Protein AF-A0A1F9Y591-F1 (afdb_monomer)

Radius of gyration: 25.82 Å; Cα contacts (8 Å, |Δi|>4): 53; chains: 1; bounding box: 64×24×74 Å

Structure (mmCIF, N/CA/C/O backbone):
data_AF-A0A1F9Y591-F1
#
_entry.id   AF-A0A1F9Y591-F1
#
loop_
_atom_site.group_PDB
_atom_site.id
_atom_site.type_symbol
_atom_site.label_atom_id
_atom_site.label_alt_id
_atom_site.label_comp_id
_atom_site.label_asym_id
_atom_site.label_entity_id
_atom_site.label_seq_id
_atom_site.pdbx_PDB_ins_code
_atom_site.Cartn_x
_atom_site.Cartn_y
_atom_site.Cartn_z
_atom_site.occupancy
_atom_site.B_iso_or_equiv
_atom_site.auth_seq_id
_atom_site.auth_comp_id
_atom_site.auth_asym_id
_atom_site.auth_atom_id
_atom_site.pdbx_PDB_model_num
ATOM 1 N N . MET A 1 1 ? 15.276 -3.750 -25.986 1.00 62.00 1 MET A N 1
ATOM 2 C CA . MET A 1 1 ? 15.742 -3.199 -24.692 1.00 62.00 1 MET A CA 1
ATOM 3 C C . MET A 1 1 ? 15.220 -1.790 -24.426 1.00 62.00 1 MET A C 1
ATOM 5 O O . MET A 1 1 ? 14.489 -1.618 -23.464 1.00 62.00 1 MET A O 1
ATOM 9 N N . GLU A 1 2 ? 15.504 -0.794 -25.270 1.00 61.59 2 GLU A N 1
ATOM 10 C CA . GLU A 1 2 ? 15.002 0.580 -25.074 1.00 61.59 2 GLU A CA 1
ATOM 11 C C . GLU A 1 2 ? 13.464 0.735 -24.932 1.00 61.59 2 GLU A C 1
ATOM 13 O O . GLU A 1 2 ? 13.040 1.452 -24.021 1.00 61.59 2 GLU A O 1
ATOM 18 N N . PRO A 1 3 ? 12.611 0.057 -25.731 1.00 78.62 3 PRO A N 1
ATOM 19 C CA . PRO A 1 3 ? 11.155 0.138 -25.553 1.00 78.62 3 PRO A CA 1
ATOM 20 C C . PRO A 1 3 ? 10.653 -0.532 -24.262 1.00 78.62 3 PRO A C 1
ATOM 22 O O . PRO A 1 3 ? 9.666 -0.081 -23.690 1.00 78.62 3 PRO A O 1
ATOM 25 N N . LEU A 1 4 ? 11.349 -1.562 -23.766 1.00 79.62 4 LEU A N 1
ATOM 26 C CA . LEU A 1 4 ? 10.999 -2.251 -22.515 1.00 79.62 4 LEU A CA 1
ATOM 27 C C . LEU A 1 4 ? 11.311 -1.375 -21.299 1.00 79.62 4 LEU A C 1
ATOM 29 O O . LEU A 1 4 ? 10.475 -1.223 -20.416 1.00 79.62 4 LEU A O 1
ATOM 33 N N . LEU A 1 5 ? 12.467 -0.706 -21.301 1.00 79.44 5 LEU A N 1
ATOM 34 C CA . LEU A 1 5 ? 12.831 0.235 -20.241 1.00 79.44 5 LEU A CA 1
ATOM 35 C C . LEU A 1 5 ? 11.883 1.445 -20.199 1.00 79.44 5 LEU A C 1
ATOM 37 O O . LEU A 1 5 ? 11.527 1.917 -19.124 1.00 79.44 5 LEU A O 1
ATOM 41 N N . GLY A 1 6 ? 11.435 1.928 -21.364 1.00 82.56 6 GLY A N 1
ATOM 42 C CA . GLY A 1 6 ? 10.407 2.969 -21.447 1.00 82.56 6 GLY A CA 1
ATOM 43 C C . GLY A 1 6 ? 9.060 2.528 -20.864 1.00 82.56 6 GLY A C 1
ATOM 44 O O . GLY A 1 6 ? 8.440 3.294 -20.129 1.00 82.56 6 GLY A O 1
ATOM 45 N N . ARG A 1 7 ? 8.637 1.286 -21.136 1.00 83.88 7 ARG A N 1
ATOM 46 C CA . ARG A 1 7 ? 7.422 0.693 -20.554 1.00 83.88 7 ARG A CA 1
ATOM 47 C C . ARG A 1 7 ? 7.521 0.535 -19.040 1.00 83.88 7 ARG A C 1
ATOM 49 O O . ARG A 1 7 ? 6.616 0.974 -18.345 1.00 83.88 7 ARG A O 1
ATOM 56 N N . LEU A 1 8 ? 8.641 0.024 -18.530 1.00 85.25 8 LEU A N 1
ATOM 57 C CA . LEU A 1 8 ? 8.884 -0.071 -17.087 1.00 85.25 8 LEU A CA 1
ATOM 58 C C . LEU A 1 8 ? 8.780 1.297 -16.404 1.00 85.25 8 LEU A C 1
ATOM 60 O O . LEU A 1 8 ? 8.094 1.435 -15.396 1.00 85.25 8 LEU A O 1
ATOM 64 N N . ILE A 1 9 ? 9.397 2.336 -16.975 1.00 86.81 9 ILE A N 1
ATOM 65 C CA . ILE A 1 9 ? 9.289 3.700 -16.435 1.00 86.81 9 ILE A CA 1
ATOM 66 C C . ILE A 1 9 ? 7.833 4.178 -16.420 1.00 86.81 9 ILE A C 1
ATOM 68 O O . ILE A 1 9 ? 7.423 4.816 -15.451 1.00 86.81 9 ILE A O 1
ATOM 72 N N . ALA A 1 10 ? 7.053 3.884 -17.462 1.00 88.69 10 ALA A N 1
ATOM 73 C CA . ALA A 1 10 ? 5.644 4.264 -17.524 1.00 88.69 10 ALA A CA 1
ATOM 74 C C . ALA A 1 10 ? 4.820 3.564 -16.431 1.00 88.69 10 ALA A C 1
ATOM 76 O O . ALA A 1 10 ? 4.125 4.246 -15.677 1.00 88.69 10 ALA A O 1
ATOM 77 N N . VAL A 1 11 ? 4.978 2.246 -16.279 1.00 88.75 11 VAL A N 1
ATOM 78 C CA . VAL A 1 11 ? 4.289 1.450 -15.251 1.00 88.75 11 VAL A CA 1
ATOM 79 C C . VAL A 1 11 ? 4.641 1.954 -13.850 1.00 88.75 11 VAL A C 1
ATOM 81 O O . VAL A 1 11 ? 3.749 2.301 -13.079 1.00 88.75 11 VAL A O 1
ATOM 84 N N . TYR A 1 12 ? 5.927 2.119 -13.525 1.00 88.31 12 TYR A N 1
ATOM 85 C CA . TYR A 1 12 ? 6.331 2.636 -12.211 1.00 88.31 12 TYR A CA 1
ATOM 86 C C . TYR A 1 12 ? 5.924 4.098 -11.988 1.00 88.31 12 TYR A C 1
ATOM 88 O O . TYR A 1 12 ? 5.649 4.498 -10.859 1.00 88.31 12 TYR A O 1
ATOM 96 N N . SER A 1 13 ? 5.823 4.915 -13.037 1.00 87.88 13 SER A N 1
ATOM 97 C CA . SER A 1 13 ? 5.269 6.268 -12.906 1.00 87.88 13 SER A CA 1
ATOM 98 C C . SER A 1 13 ? 3.781 6.230 -12.551 1.00 87.88 13 SER A C 1
ATOM 100 O O . SER A 1 13 ? 3.317 7.041 -11.746 1.00 87.88 13 SER A O 1
ATOM 102 N N . GLU A 1 14 ? 3.033 5.275 -13.106 1.00 87.94 14 GLU A N 1
ATOM 103 C CA . GLU A 1 14 ? 1.630 5.072 -12.764 1.00 87.94 14 GLU A CA 1
ATOM 104 C C . GLU A 1 14 ? 1.463 4.532 -11.340 1.00 87.94 14 GLU A C 1
ATOM 106 O O . GLU A 1 14 ? 0.660 5.088 -10.587 1.00 87.94 14 GLU A O 1
ATOM 111 N N . VAL A 1 15 ? 2.273 3.543 -10.936 1.00 86.25 15 VAL A N 1
ATOM 112 C CA . VAL A 1 15 ? 2.326 3.042 -9.550 1.00 86.25 15 VAL A CA 1
ATOM 113 C C . VAL A 1 15 ? 2.592 4.191 -8.586 1.00 86.25 15 VAL A C 1
ATOM 115 O O . VAL A 1 15 ? 1.864 4.358 -7.611 1.00 86.25 15 VAL A O 1
ATOM 118 N N . ARG A 1 16 ? 3.582 5.042 -8.880 1.00 84.94 16 ARG A N 1
ATOM 119 C CA . ARG A 1 16 ? 3.883 6.215 -8.057 1.00 84.94 16 ARG A CA 1
ATOM 120 C C . ARG A 1 16 ? 2.662 7.119 -7.908 1.00 84.94 16 ARG A C 1
ATOM 122 O O . ARG A 1 16 ? 2.350 7.500 -6.787 1.00 84.94 16 ARG A O 1
ATOM 129 N N . ARG A 1 17 ? 1.972 7.435 -9.008 1.00 84.69 17 ARG A N 1
ATOM 130 C 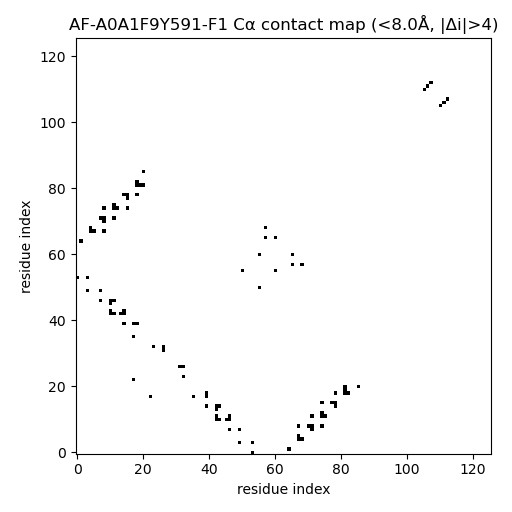CA . ARG A 1 17 ? 0.800 8.325 -9.015 1.00 84.69 17 ARG A CA 1
ATOM 131 C C . ARG A 1 17 ? -0.330 7.808 -8.125 1.00 84.69 17 ARG A C 1
ATOM 133 O O . ARG A 1 17 ? -0.947 8.599 -7.422 1.00 84.69 17 ARG A O 1
ATOM 140 N N . ILE A 1 18 ? -0.607 6.505 -8.153 1.00 81.94 18 ILE A N 1
ATOM 141 C CA . ILE A 1 18 ? -1.672 5.902 -7.332 1.00 81.94 18 ILE A CA 1
ATOM 142 C C . ILE A 1 18 ? -1.228 5.619 -5.889 1.00 81.94 18 ILE A C 1
ATOM 144 O O . ILE A 1 18 ? -2.069 5.547 -5.001 1.00 81.94 18 ILE A O 1
ATOM 148 N N . SER A 1 19 ? 0.081 5.498 -5.646 1.00 74.25 19 SER A N 1
ATOM 149 C CA . SER A 1 19 ? 0.680 5.362 -4.312 1.00 74.25 19 SER A CA 1
ATOM 150 C C . SER A 1 19 ? 0.804 6.694 -3.561 1.00 74.25 19 SER A C 1
ATOM 152 O O . SER A 1 19 ? 1.182 6.699 -2.388 1.00 74.25 19 SER A O 1
ATOM 154 N N . GLU A 1 20 ? 0.521 7.838 -4.192 1.00 74.75 20 GLU A N 1
ATOM 155 C CA . GLU A 1 20 ? 0.594 9.125 -3.506 1.00 74.75 20 GLU A CA 1
ATOM 156 C C . GLU A 1 20 ? -0.423 9.192 -2.364 1.00 74.75 20 GLU A C 1
ATOM 158 O O . GLU A 1 20 ? -1.629 9.067 -2.561 1.00 74.75 20 GLU A O 1
ATOM 163 N N . TRP A 1 21 ? 0.060 9.483 -1.154 1.00 65.12 21 TRP A N 1
ATOM 164 C CA . TRP A 1 21 ? -0.773 9.585 0.049 1.00 65.12 21 TRP A CA 1
ATOM 165 C C . TRP A 1 21 ? -1.995 10.505 -0.112 1.00 65.12 21 TRP A C 1
ATOM 167 O O . TRP A 1 21 ? -3.048 10.246 0.465 1.00 65.12 21 TRP A O 1
ATOM 177 N N . LYS A 1 22 ? -1.881 11.566 -0.919 1.00 65.62 22 LYS A N 1
ATOM 178 C CA . LYS A 1 22 ? -2.996 12.482 -1.209 1.00 65.62 22 LYS A CA 1
ATOM 179 C C . LYS A 1 22 ? -4.193 11.778 -1.853 1.00 65.62 22 LYS A C 1
ATOM 181 O O . LYS A 1 22 ? -5.318 12.220 -1.656 1.00 65.62 22 LYS A O 1
ATOM 186 N N . VAL A 1 23 ? -3.959 10.695 -2.594 1.00 69.31 23 VAL A N 1
ATOM 187 C CA . VAL A 1 23 ? -5.020 9.868 -3.179 1.00 69.31 23 VAL A CA 1
ATOM 188 C C . VAL A 1 23 ? -5.793 9.162 -2.068 1.00 69.31 23 VAL A C 1
ATOM 190 O O . VAL A 1 23 ? -7.016 9.187 -2.080 1.00 69.31 23 VAL A O 1
ATOM 193 N N . PHE A 1 24 ? -5.091 8.630 -1.062 1.00 68.88 24 PHE A N 1
ATOM 194 C CA . PHE A 1 24 ? -5.697 7.921 0.068 1.00 68.88 24 PHE A CA 1
ATOM 195 C C . PHE A 1 24 ? -6.439 8.832 1.053 1.00 68.88 24 PHE A C 1
ATOM 197 O O . PHE A 1 24 ? -7.392 8.386 1.682 1.00 68.88 24 PHE A O 1
ATOM 204 N N . GLN A 1 25 ? -6.049 10.105 1.176 1.00 69.38 25 GLN A N 1
ATOM 205 C CA . GLN A 1 25 ? -6.719 11.054 2.081 1.00 69.38 25 GLN A CA 1
ATOM 206 C C . GLN A 1 25 ? -8.172 11.356 1.707 1.00 69.38 25 GLN A C 1
ATOM 208 O O . GLN A 1 25 ? -8.944 11.736 2.581 1.00 69.38 25 GLN A O 1
ATOM 213 N N . ASN A 1 26 ? -8.528 11.204 0.432 1.00 69.50 26 ASN A N 1
ATOM 214 C CA . ASN A 1 26 ? -9.853 11.545 -0.086 1.00 69.50 26 ASN A CA 1
ATOM 215 C C . ASN A 1 26 ? -10.764 10.316 -0.248 1.00 69.50 26 ASN A C 1
ATOM 217 O O . ASN A 1 26 ? -11.841 10.435 -0.826 1.00 69.50 26 ASN A O 1
ATOM 221 N N . LEU A 1 27 ? -10.329 9.134 0.199 1.00 75.88 27 LEU A N 1
ATOM 222 C CA . LEU A 1 27 ? -11.121 7.909 0.096 1.00 75.88 27 LEU A CA 1
ATOM 223 C C . LEU A 1 27 ? -12.025 7.796 1.320 1.00 75.88 27 LEU A C 1
ATOM 225 O O . LEU A 1 27 ? -11.553 7.759 2.456 1.00 75.88 27 LEU A O 1
ATOM 229 N N . GLU A 1 28 ? -13.327 7.727 1.079 1.00 74.50 28 GLU A N 1
ATOM 230 C CA . GLU A 1 28 ? -14.347 7.702 2.131 1.00 74.50 28 GLU A CA 1
ATOM 231 C C . GLU A 1 28 ? -14.796 6.273 2.461 1.00 74.50 28 GLU A C 1
ATOM 233 O O . GLU A 1 28 ? -15.381 6.021 3.515 1.00 74.50 28 GLU A O 1
ATOM 238 N N . THR A 1 29 ? -14.516 5.320 1.566 1.00 79.31 29 THR A N 1
ATOM 239 C CA . THR A 1 29 ? -15.009 3.941 1.654 1.00 79.31 29 THR A CA 1
ATOM 240 C C . THR A 1 29 ? -13.890 2.911 1.515 1.00 79.31 29 THR A C 1
ATOM 242 O O . THR A 1 29 ? -12.881 3.134 0.843 1.00 79.31 29 THR A O 1
ATOM 245 N N . LEU A 1 30 ? -14.092 1.740 2.130 1.00 76.94 30 LEU A N 1
ATOM 246 C CA . LEU A 1 30 ? -13.183 0.597 1.986 1.00 76.94 30 LEU A CA 1
ATOM 247 C C . LEU A 1 30 ? -13.125 0.085 0.542 1.00 76.94 30 LEU A C 1
ATOM 249 O O . LEU A 1 30 ? -12.071 -0.362 0.103 1.00 76.94 30 LEU A O 1
ATOM 253 N N . ASP A 1 31 ? -14.221 0.190 -0.207 1.00 81.44 31 ASP A N 1
ATOM 254 C CA . ASP A 1 31 ? -14.280 -0.265 -1.598 1.00 81.44 31 ASP A CA 1
ATOM 255 C C . ASP A 1 31 ? -13.355 0.554 -2.503 1.00 81.44 31 ASP A C 1
ATOM 257 O O . ASP A 1 31 ? -12.607 -0.018 -3.292 1.00 81.44 31 ASP A O 1
ATOM 261 N N . GLN A 1 32 ? -13.314 1.877 -2.321 1.00 79.50 32 GLN A N 1
ATOM 262 C CA . GLN A 1 32 ? -12.385 2.755 -3.040 1.00 79.50 32 GLN A CA 1
ATOM 263 C C . GLN A 1 32 ? -10.917 2.440 -2.715 1.00 79.50 32 GLN A C 1
ATOM 265 O O . GLN A 1 32 ? -10.055 2.473 -3.595 1.00 79.50 32 GLN A O 1
ATOM 270 N N . ILE A 1 33 ? -10.623 2.108 -1.454 1.00 80.38 33 ILE A N 1
ATOM 271 C CA . ILE A 1 33 ? -9.283 1.669 -1.039 1.00 80.38 33 ILE A CA 1
ATOM 272 C C . ILE A 1 33 ? -8.928 0.351 -1.737 1.00 80.38 33 ILE A C 1
ATOM 274 O O . ILE A 1 33 ? -7.847 0.234 -2.314 1.00 80.38 33 ILE A O 1
ATOM 278 N N . ASN A 1 34 ? -9.844 -0.619 -1.731 1.00 81.31 34 ASN A N 1
ATOM 279 C CA . ASN A 1 34 ? -9.645 -1.916 -2.375 1.00 81.31 34 ASN A CA 1
ATOM 280 C C . ASN A 1 34 ? -9.456 -1.789 -3.892 1.00 81.31 34 ASN A C 1
ATOM 282 O O . ASN A 1 34 ? -8.611 -2.478 -4.456 1.00 81.31 34 ASN A O 1
ATOM 286 N N . GLU A 1 35 ? -10.185 -0.892 -4.557 1.00 85.56 35 GLU A N 1
ATOM 287 C CA . GLU A 1 35 ? -10.030 -0.628 -5.991 1.00 85.56 35 GLU A CA 1
ATOM 288 C C . GLU A 1 35 ? -8.617 -0.131 -6.326 1.00 85.56 35 GLU A C 1
ATOM 290 O O . GLU A 1 35 ? -7.968 -0.645 -7.242 1.00 85.56 35 GLU A O 1
ATOM 295 N N . ILE A 1 36 ? -8.104 0.825 -5.547 1.00 84.00 36 ILE A N 1
ATOM 29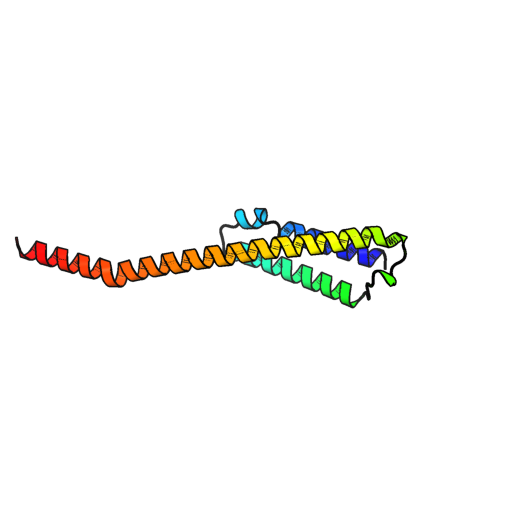6 C CA . ILE A 1 36 ? -6.750 1.362 -5.730 1.00 84.00 36 ILE A CA 1
ATOM 297 C C . ILE A 1 36 ? -5.695 0.288 -5.463 1.00 84.00 36 ILE A C 1
ATOM 299 O O . ILE A 1 36 ? -4.745 0.165 -6.238 1.00 84.00 36 ILE A O 1
ATOM 303 N N . LEU A 1 37 ? -5.863 -0.509 -4.404 1.00 84.00 37 LEU A N 1
ATOM 304 C CA . LEU A 1 37 ? -4.951 -1.609 -4.090 1.00 84.00 37 LEU A CA 1
ATOM 305 C C . LEU A 1 37 ? -4.944 -2.671 -5.194 1.00 84.00 37 LEU A C 1
ATOM 307 O O . LEU A 1 37 ? -3.870 -3.082 -5.622 1.00 84.00 37 LEU A O 1
ATOM 311 N N . ASN A 1 38 ? -6.110 -3.052 -5.717 1.00 87.31 38 ASN A N 1
ATOM 312 C CA . ASN A 1 38 ? -6.215 -4.008 -6.820 1.00 87.31 38 ASN A CA 1
ATOM 313 C C . ASN A 1 38 ? -5.526 -3.485 -8.082 1.00 87.31 38 ASN A C 1
ATOM 315 O O . ASN A 1 38 ? -4.716 -4.191 -8.681 1.00 87.31 38 ASN A O 1
ATOM 319 N N . ARG A 1 39 ? -5.786 -2.227 -8.462 1.00 87.50 39 ARG A N 1
ATOM 320 C CA . ARG A 1 39 ? -5.112 -1.595 -9.605 1.00 87.50 39 ARG A CA 1
ATOM 321 C C . ARG A 1 39 ? -3.597 -1.572 -9.421 1.00 87.50 39 ARG A C 1
ATOM 323 O O . ARG A 1 39 ? -2.855 -1.797 -10.372 1.00 87.50 39 ARG A O 1
ATOM 330 N N . ARG A 1 40 ? -3.134 -1.307 -8.201 1.00 85.19 40 ARG A N 1
ATOM 331 C CA . ARG A 1 40 ? -1.711 -1.305 -7.870 1.00 85.19 40 ARG A CA 1
ATOM 332 C C . ARG A 1 40 ? -1.085 -2.687 -8.011 1.00 85.19 40 ARG A C 1
ATOM 334 O O . ARG A 1 40 ? -0.008 -2.779 -8.588 1.00 85.19 40 ARG A O 1
ATOM 341 N N . THR A 1 41 ? -1.755 -3.732 -7.535 1.00 87.00 41 THR A N 1
ATOM 342 C CA . THR A 1 41 ? -1.297 -5.118 -7.699 1.00 87.00 41 THR A CA 1
ATOM 343 C C . THR A 1 41 ? -1.124 -5.465 -9.173 1.00 87.00 41 THR A C 1
ATOM 345 O O . THR A 1 41 ? -0.052 -5.918 -9.553 1.00 87.00 41 THR A O 1
ATOM 348 N N . VAL A 1 42 ? -2.109 -5.142 -10.018 1.00 89.75 42 VAL A N 1
ATOM 349 C CA . VAL A 1 42 ? -2.034 -5.392 -11.470 1.00 89.75 42 VAL A CA 1
ATOM 350 C C . VAL A 1 42 ? -0.825 -4.700 -12.108 1.00 89.75 42 VAL A C 1
ATOM 352 O O . VAL A 1 42 ? -0.114 -5.307 -12.903 1.00 89.75 42 VAL A O 1
ATOM 355 N N . LEU A 1 43 ? -0.552 -3.443 -11.745 1.00 89.19 43 LEU A N 1
ATOM 356 C CA . LEU A 1 43 ? 0.601 -2.707 -12.279 1.00 89.19 43 LEU A CA 1
ATOM 357 C C . LEU A 1 43 ? 1.944 -3.279 -11.802 1.00 89.19 43 LEU A C 1
ATOM 359 O O . LEU A 1 43 ? 2.922 -3.249 -12.544 1.00 89.19 43 LEU A O 1
ATOM 363 N N . ILE A 1 44 ? 2.012 -3.786 -10.569 1.00 86.19 44 ILE A N 1
ATOM 364 C CA . ILE A 1 44 ? 3.221 -4.441 -10.053 1.00 86.19 44 ILE A CA 1
ATOM 365 C C . ILE A 1 44 ? 3.445 -5.775 -10.768 1.00 86.19 44 ILE A C 1
ATOM 367 O O . ILE A 1 44 ? 4.560 -6.037 -11.202 1.00 86.19 44 ILE A O 1
ATOM 371 N N . GLU A 1 45 ? 2.396 -6.572 -10.967 1.00 88.38 45 GLU A N 1
ATOM 372 C CA . GLU A 1 45 ? 2.473 -7.820 -11.735 1.00 88.38 45 GLU A CA 1
ATOM 373 C C . GLU A 1 45 ? 2.906 -7.569 -13.189 1.00 88.38 45 GLU A C 1
ATOM 375 O O . GLU A 1 45 ? 3.725 -8.312 -13.731 1.00 88.38 45 GLU A O 1
ATOM 380 N N . GLU A 1 46 ? 2.422 -6.489 -13.815 1.00 88.44 46 GLU A N 1
ATOM 381 C CA . GLU A 1 46 ? 2.887 -6.056 -15.137 1.00 88.44 46 GLU A CA 1
ATOM 382 C C . GLU A 1 46 ? 4.380 -5.690 -15.118 1.00 88.44 46 GLU A C 1
ATOM 384 O O . GLU A 1 46 ? 5.134 -6.108 -16.001 1.00 88.44 46 GLU A O 1
ATOM 389 N N . ALA A 1 47 ? 4.831 -4.942 -14.105 1.00 85.88 47 ALA A N 1
ATOM 390 C CA . ALA A 1 47 ? 6.242 -4.601 -13.946 1.00 85.88 47 ALA A CA 1
ATOM 391 C C . ALA A 1 47 ? 7.117 -5.849 -13.746 1.00 85.88 47 ALA A C 1
ATOM 393 O O . ALA A 1 47 ? 8.169 -5.953 -14.377 1.00 85.88 47 ALA A O 1
ATOM 394 N N . ASP A 1 48 ? 6.672 -6.806 -12.931 1.00 84.00 48 ASP A N 1
ATOM 395 C CA . ASP A 1 48 ? 7.371 -8.069 -12.683 1.00 84.00 48 ASP A CA 1
ATOM 396 C C . ASP A 1 48 ? 7.456 -8.924 -13.953 1.00 84.00 48 ASP A C 1
ATOM 398 O O . ASP A 1 48 ? 8.512 -9.490 -14.246 1.00 84.00 48 ASP A O 1
ATOM 402 N N . GLY A 1 49 ? 6.394 -8.958 -14.764 1.00 83.94 49 GLY A N 1
ATOM 403 C CA . GLY A 1 49 ? 6.413 -9.593 -16.083 1.00 83.94 49 GLY A CA 1
ATOM 404 C C . GLY A 1 49 ? 7.454 -8.965 -17.015 1.00 83.94 49 GLY A C 1
ATOM 405 O O . GLY A 1 49 ? 8.282 -9.668 -17.597 1.00 83.94 49 GLY A O 1
ATOM 406 N N . LEU A 1 50 ? 7.487 -7.631 -17.091 1.00 82.38 50 LEU A N 1
ATOM 407 C CA . LEU A 1 50 ? 8.467 -6.890 -17.896 1.00 82.38 50 LEU A CA 1
ATOM 408 C C . LEU A 1 50 ? 9.913 -7.072 -17.392 1.00 82.38 50 LEU A C 1
ATOM 410 O O . LEU A 1 50 ? 10.851 -7.107 -18.196 1.00 82.38 50 LEU A O 1
ATOM 414 N N . LEU A 1 51 ? 10.112 -7.198 -16.077 1.00 78.88 51 LEU A N 1
ATOM 415 C CA . LEU A 1 51 ? 11.409 -7.520 -15.473 1.00 78.88 51 LEU A CA 1
ATOM 416 C C . LEU A 1 51 ? 11.823 -8.969 -15.759 1.00 78.88 51 LEU A C 1
ATOM 418 O O . LEU A 1 51 ? 12.985 -9.215 -16.064 1.00 78.88 51 LEU A O 1
ATOM 422 N N . GLY A 1 52 ? 10.894 -9.927 -15.746 1.00 72.38 52 GLY A N 1
ATOM 423 C CA . GLY A 1 52 ? 11.162 -11.318 -16.126 1.00 72.38 52 GLY A CA 1
ATOM 424 C C . GLY A 1 52 ? 11.626 -11.466 -17.581 1.00 72.38 52 GLY A C 1
ATOM 425 O O . GLY A 1 52 ? 12.482 -12.297 -17.885 1.00 72.38 52 GLY A O 1
ATOM 426 N N . GLU A 1 53 ? 11.128 -10.607 -18.471 1.00 70.94 53 GLU A N 1
ATOM 427 C CA . GLU A 1 53 ? 11.559 -10.515 -19.871 1.00 70.94 53 GLU A CA 1
ATOM 428 C C . GLU A 1 53 ? 12.921 -9.815 -20.054 1.00 70.94 53 GLU A C 1
ATOM 430 O O . GLU A 1 53 ? 13.489 -9.837 -21.151 1.00 70.94 53 GLU A O 1
ATOM 435 N N . THR A 1 54 ? 13.471 -9.180 -19.009 1.00 64.31 54 THR A N 1
ATOM 436 C CA . THR A 1 54 ? 14.701 -8.385 -19.100 1.00 64.31 54 THR A CA 1
ATOM 437 C C . THR A 1 54 ? 15.685 -8.650 -17.956 1.00 64.31 54 THR A C 1
ATOM 439 O O . THR A 1 54 ? 15.506 -8.220 -16.825 1.00 64.31 54 THR A O 1
ATOM 442 N N . GLN A 1 55 ? 16.835 -9.261 -18.261 1.00 64.06 55 GLN A N 1
ATOM 443 C CA . GLN A 1 55 ? 17.980 -9.268 -17.338 1.00 64.06 55 GLN A CA 1
ATOM 444 C C . GLN A 1 55 ? 18.631 -7.875 -17.291 1.00 64.06 55 GLN A C 1
ATOM 446 O O . GLN A 1 55 ? 19.612 -7.598 -17.977 1.00 64.06 55 GLN A O 1
ATOM 451 N N . LEU A 1 56 ? 18.050 -6.964 -16.509 1.00 64.19 56 LEU A N 1
ATOM 452 C CA . LEU A 1 56 ? 18.568 -5.612 -16.314 1.00 64.19 56 LEU A CA 1
ATOM 453 C C . LEU A 1 56 ? 19.665 -5.619 -15.244 1.00 64.19 56 LEU A C 1
ATOM 455 O O . LEU A 1 56 ? 19.389 -5.481 -14.057 1.00 64.19 56 LEU A O 1
ATOM 459 N N . SER A 1 57 ? 20.924 -5.724 -15.669 1.00 63.00 57 SER A N 1
ATOM 460 C CA . SER A 1 57 ? 22.069 -5.301 -14.851 1.00 63.00 57 SER A CA 1
ATOM 461 C C . SER A 1 57 ? 22.615 -3.977 -15.383 1.00 63.00 57 SER A C 1
ATOM 463 O O . SER A 1 57 ? 22.769 -3.815 -16.597 1.00 63.00 57 SER A O 1
ATOM 465 N N . LEU A 1 58 ? 22.949 -3.034 -14.494 1.00 60.91 58 LEU A N 1
ATOM 466 C CA . LEU A 1 58 ? 23.586 -1.758 -14.857 1.00 60.91 58 LEU A CA 1
ATOM 467 C C . LEU A 1 58 ? 24.849 -1.975 -15.713 1.00 60.91 58 LEU A C 1
ATOM 469 O O . LEU A 1 58 ? 25.124 -1.205 -16.630 1.00 60.91 58 LEU A O 1
ATOM 473 N N . GLU A 1 59 ? 25.572 -3.061 -15.439 1.00 63.53 59 GLU A N 1
ATOM 474 C CA . GLU A 1 59 ? 26.805 -3.468 -16.120 1.00 63.53 59 GLU A CA 1
ATOM 475 C C . GLU A 1 59 ? 26.554 -3.980 -17.547 1.00 63.53 59 GLU A C 1
ATOM 477 O O . GLU A 1 59 ? 27.429 -3.896 -18.403 1.00 63.53 59 GLU A O 1
ATOM 482 N N . SER A 1 60 ? 25.340 -4.468 -17.820 1.00 68.62 60 SER A N 1
ATOM 483 C CA . SER A 1 60 ? 24.919 -4.986 -19.131 1.00 68.62 60 SER A CA 1
ATOM 484 C C . SER A 1 60 ? 24.272 -3.927 -20.033 1.00 68.62 60 SER A C 1
ATOM 486 O O . SER A 1 60 ? 24.002 -4.184 -21.208 1.00 68.62 60 SER A O 1
ATOM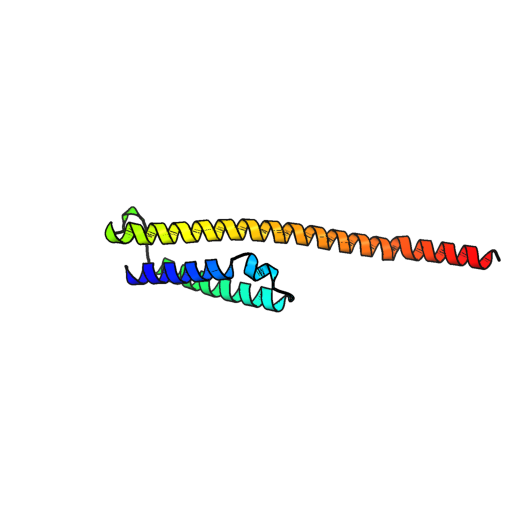 488 N N . LEU A 1 61 ? 24.006 -2.729 -19.498 1.00 74.38 61 LEU A N 1
ATOM 489 C CA . LEU A 1 61 ? 23.275 -1.682 -20.203 1.00 74.38 61 LEU A CA 1
ATOM 490 C C . LEU A 1 61 ? 24.216 -0.753 -20.988 1.00 74.38 61 LEU A C 1
ATOM 492 O O . LEU A 1 61 ? 25.173 -0.219 -20.419 1.00 74.38 61 LEU A O 1
ATOM 496 N N . PRO A 1 62 ? 23.903 -0.460 -22.266 1.00 80.00 62 PRO A N 1
ATOM 497 C CA . PRO A 1 62 ? 24.585 0.580 -23.027 1.00 80.00 62 PRO A CA 1
ATOM 498 C C . PRO A 1 62 ? 24.567 1.933 -22.289 1.00 80.00 62 PRO A C 1
ATOM 500 O O . PRO A 1 62 ? 23.529 2.289 -21.718 1.00 80.00 62 PRO A O 1
ATOM 503 N N . PRO A 1 63 ? 25.644 2.744 -22.363 1.00 80.00 63 PRO A N 1
ATOM 504 C CA . PRO A 1 63 ? 25.708 4.059 -21.714 1.00 80.00 63 PRO A CA 1
ATOM 505 C C . PRO A 1 63 ? 24.547 5.000 -22.069 1.00 80.00 63 PRO A C 1
ATOM 507 O O . PRO A 1 63 ? 24.112 5.798 -21.239 1.00 80.00 63 PRO A O 1
ATOM 510 N N . SER A 1 64 ? 23.985 4.873 -23.277 1.00 80.81 64 SER A N 1
ATOM 511 C CA . SER A 1 64 ? 22.813 5.634 -23.732 1.00 80.81 64 SER A CA 1
ATOM 512 C C . SER A 1 64 ? 21.545 5.376 -22.906 1.00 80.81 64 SER A C 1
ATOM 514 O O . SER A 1 64 ? 20.669 6.236 -22.841 1.00 80.81 64 SER A O 1
ATOM 516 N N . LEU A 1 65 ? 21.442 4.223 -22.238 1.00 80.69 65 LEU A N 1
ATOM 517 C CA . LEU A 1 65 ? 20.284 3.833 -21.428 1.00 80.69 65 LEU A CA 1
ATOM 518 C C . LEU A 1 65 ? 20.484 4.072 -19.925 1.00 80.69 65 LEU A C 1
ATOM 520 O O . LEU A 1 65 ? 19.518 3.986 -19.164 1.00 80.69 65 LEU A O 1
ATOM 524 N N . HIS A 1 66 ? 21.690 4.444 -19.484 1.00 81.75 66 HIS A N 1
ATOM 525 C CA . HIS A 1 66 ? 21.989 4.700 -18.067 1.00 81.75 66 HIS A CA 1
ATOM 526 C C . HIS A 1 66 ? 21.114 5.804 -17.467 1.00 81.75 66 HIS A C 1
ATOM 528 O O . HIS A 1 66 ? 20.722 5.714 -16.305 1.00 81.75 66 HIS A O 1
ATOM 534 N N . GLY A 1 67 ? 20.771 6.832 -18.250 1.00 83.50 67 GLY A N 1
ATOM 535 C CA . GLY A 1 67 ? 19.864 7.896 -17.808 1.00 83.50 67 GLY A CA 1
ATOM 536 C C . GLY A 1 67 ? 18.460 7.372 -17.494 1.00 83.50 67 GLY A C 1
ATOM 537 O O . GLY A 1 67 ? 17.927 7.635 -16.420 1.00 83.50 67 GLY A O 1
ATOM 538 N N . LYS A 1 68 ? 17.893 6.558 -18.393 1.00 82.69 68 LYS A N 1
ATOM 539 C CA . LYS A 1 68 ? 16.578 5.923 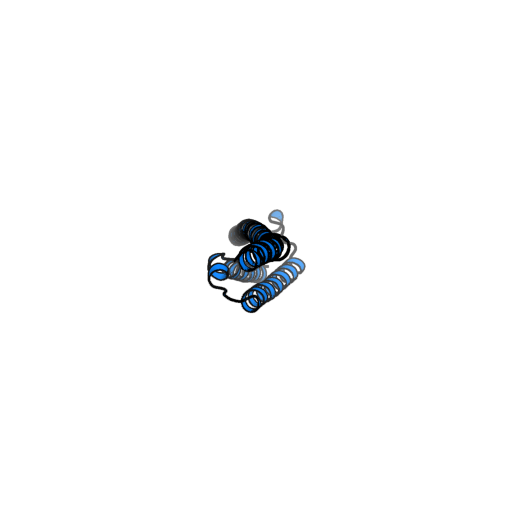-18.209 1.00 82.69 68 LYS A CA 1
ATOM 540 C C . LYS A 1 68 ? 16.583 4.954 -17.023 1.00 82.69 68 LYS A C 1
ATOM 542 O O . LYS A 1 68 ? 15.652 4.962 -16.226 1.00 82.69 68 LYS A O 1
ATOM 547 N N . TYR A 1 69 ? 17.660 4.188 -16.853 1.00 83.94 69 TYR A N 1
ATOM 548 C CA . TYR A 1 69 ? 17.817 3.312 -15.694 1.00 83.94 69 TYR A CA 1
ATOM 549 C C . TYR A 1 69 ? 17.853 4.095 -14.372 1.00 83.94 69 TYR A C 1
ATOM 551 O O . TYR A 1 69 ? 17.177 3.717 -13.421 1.00 83.94 69 TYR A O 1
ATOM 559 N N . ARG A 1 70 ? 18.590 5.215 -14.300 1.00 85.06 70 ARG A N 1
ATOM 560 C CA . ARG A 1 70 ? 18.607 6.067 -13.095 1.00 85.06 70 ARG A CA 1
ATOM 561 C C . ARG A 1 70 ? 17.221 6.608 -12.753 1.00 85.06 70 ARG A C 1
ATOM 563 O O . ARG A 1 70 ? 16.860 6.622 -11.582 1.00 85.06 70 ARG A O 1
ATOM 570 N N . VAL A 1 71 ? 16.443 7.014 -13.759 1.00 87.69 71 VAL A N 1
ATOM 571 C CA . VAL A 1 71 ? 15.049 7.448 -13.565 1.00 87.69 71 VAL A CA 1
ATOM 572 C C . VAL A 1 71 ? 14.202 6.312 -12.995 1.00 87.69 71 VAL A C 1
ATOM 574 O O . VAL A 1 71 ? 13.521 6.514 -11.994 1.00 87.69 71 VAL A O 1
ATOM 577 N N . LEU A 1 72 ? 14.284 5.115 -13.582 1.00 86.19 72 LEU A N 1
ATOM 578 C CA . LEU A 1 72 ? 13.567 3.934 -13.098 1.00 86.19 72 LEU A CA 1
ATOM 579 C C . LEU A 1 72 ? 13.940 3.597 -11.646 1.00 86.19 72 LEU A C 1
ATOM 581 O O . LEU A 1 72 ? 13.065 3.453 -10.798 1.00 86.19 72 LEU A O 1
ATOM 585 N N . SER A 1 73 ? 15.238 3.538 -11.342 1.00 85.12 73 SER A N 1
ATOM 586 C CA . SER A 1 73 ? 15.731 3.270 -9.989 1.00 85.12 73 SER A CA 1
ATOM 587 C C . SER A 1 73 ? 15.263 4.327 -8.986 1.00 85.12 73 SER A C 1
ATOM 589 O O . SER A 1 73 ? 14.927 3.978 -7.856 1.00 85.12 73 SER A O 1
ATOM 591 N N . GLY A 1 74 ? 15.232 5.603 -9.382 1.00 88.12 74 GLY A N 1
ATOM 592 C CA . GLY A 1 74 ? 14.715 6.686 -8.546 1.00 88.12 74 GLY A CA 1
ATOM 593 C C . GLY A 1 74 ? 13.218 6.540 -8.267 1.00 88.12 74 GLY A C 1
ATOM 594 O O . GLY A 1 74 ? 12.800 6.662 -7.119 1.00 88.12 74 GLY A O 1
ATOM 595 N N . LEU A 1 75 ? 12.420 6.198 -9.286 1.00 87.00 75 LEU A N 1
ATOM 596 C CA . LEU A 1 75 ? 10.984 5.940 -9.128 1.00 87.00 75 LEU A CA 1
ATOM 597 C C . LEU A 1 75 ? 10.713 4.793 -8.150 1.00 87.00 75 LEU A C 1
ATOM 599 O O . LEU A 1 75 ? 9.863 4.934 -7.275 1.00 87.00 75 LEU A O 1
ATOM 603 N N . ILE A 1 76 ? 11.456 3.690 -8.266 1.00 86.62 76 ILE A N 1
ATOM 604 C CA . ILE A 1 76 ? 11.324 2.537 -7.366 1.00 86.62 76 ILE A CA 1
ATOM 605 C C . ILE A 1 76 ? 11.648 2.942 -5.924 1.00 86.62 76 ILE A C 1
ATOM 607 O O . ILE A 1 76 ? 10.872 2.654 -5.016 1.00 86.62 76 ILE A O 1
ATOM 611 N N . GLN A 1 77 ? 12.757 3.655 -5.699 1.00 86.81 77 GLN A N 1
ATOM 612 C CA . GLN A 1 77 ? 13.127 4.134 -4.361 1.00 86.81 77 GLN A CA 1
ATOM 613 C C . GLN A 1 77 ? 12.068 5.067 -3.762 1.00 86.81 77 GLN A C 1
ATOM 615 O O . GLN A 1 77 ? 11.734 4.952 -2.579 1.00 86.81 77 GLN A O 1
ATOM 620 N N . ASP A 1 78 ? 11.519 5.972 -4.573 1.00 86.88 78 ASP A N 1
ATOM 621 C CA . ASP A 1 78 ? 10.462 6.879 -4.141 1.00 86.88 78 ASP A CA 1
ATOM 622 C C . ASP A 1 78 ? 9.183 6.132 -3.757 1.00 86.88 78 ASP A C 1
ATOM 624 O O . ASP A 1 78 ? 8.611 6.434 -2.707 1.00 86.88 78 ASP A O 1
ATOM 628 N N . ILE A 1 79 ? 8.763 5.140 -4.549 1.00 86.25 79 ILE A N 1
ATOM 629 C CA . ILE A 1 79 ? 7.604 4.292 -4.236 1.00 86.25 79 ILE A CA 1
ATOM 630 C C . ILE A 1 79 ? 7.822 3.552 -2.917 1.00 86.25 79 ILE A C 1
ATOM 632 O O . ILE A 1 79 ? 6.995 3.673 -2.018 1.00 86.25 79 ILE A O 1
ATOM 636 N N . THR A 1 80 ? 8.959 2.872 -2.751 1.00 86.06 80 THR A N 1
ATOM 637 C CA . THR A 1 80 ? 9.274 2.123 -1.523 1.00 86.06 80 THR A CA 1
ATOM 638 C C . THR A 1 80 ? 9.231 3.017 -0.282 1.00 86.06 80 THR A C 1
ATOM 640 O O . THR A 1 80 ? 8.723 2.630 0.777 1.00 86.06 80 THR A O 1
ATOM 643 N N . ARG A 1 81 ? 9.731 4.252 -0.402 1.00 86.62 81 ARG A N 1
ATOM 644 C CA . ARG A 1 81 ? 9.667 5.237 0.681 1.00 86.62 81 ARG A CA 1
ATOM 645 C C . ARG A 1 81 ? 8.226 5.640 1.001 1.00 86.62 81 ARG A C 1
ATOM 647 O O . ARG A 1 81 ? 7.880 5.718 2.178 1.00 86.62 81 ARG A O 1
ATOM 654 N N . GLN A 1 82 ? 7.396 5.904 -0.009 1.00 83.00 82 GLN A N 1
ATOM 655 C CA . GLN A 1 82 ? 5.985 6.250 0.198 1.00 83.00 82 GLN A CA 1
ATOM 656 C C . GLN A 1 82 ? 5.205 5.091 0.826 1.00 83.00 82 GLN A C 1
ATOM 658 O O . GLN A 1 82 ? 4.450 5.316 1.770 1.00 83.00 82 GLN A O 1
ATOM 663 N N . ASP A 1 83 ? 5.450 3.859 0.385 1.00 83.00 83 ASP A N 1
ATOM 664 C CA . ASP A 1 83 ? 4.807 2.665 0.936 1.00 83.00 83 ASP A CA 1
ATOM 665 C C . ASP A 1 83 ? 5.143 2.469 2.413 1.00 83.00 83 ASP A C 1
ATOM 667 O O . ASP A 1 83 ? 4.263 2.192 3.226 1.00 83.00 83 ASP A O 1
ATOM 671 N N . THR A 1 84 ? 6.407 2.676 2.787 1.00 85.88 84 THR A N 1
ATOM 672 C CA . THR A 1 84 ? 6.833 2.599 4.191 1.00 85.88 84 THR A CA 1
ATOM 673 C C . THR A 1 84 ? 6.070 3.612 5.051 1.00 85.88 84 THR A C 1
ATOM 675 O O . THR A 1 84 ? 5.593 3.284 6.138 1.00 85.88 84 THR A O 1
ATOM 678 N N . LEU A 1 85 ? 5.906 4.847 4.561 1.00 83.44 85 LEU A N 1
ATOM 679 C CA . LEU A 1 85 ? 5.145 5.888 5.262 1.00 83.44 85 LEU A CA 1
ATOM 680 C C . LEU A 1 85 ? 3.651 5.549 5.357 1.00 83.44 85 LEU A C 1
ATOM 682 O O . LEU A 1 85 ? 3.044 5.758 6.409 1.00 83.44 85 LEU A O 1
ATOM 686 N N . LEU A 1 86 ? 3.070 5.020 4.280 1.00 80.31 86 LEU A N 1
ATOM 687 C CA . LEU A 1 86 ? 1.680 4.572 4.231 1.00 80.31 86 LEU A CA 1
ATOM 688 C C . LEU A 1 86 ? 1.427 3.452 5.251 1.00 80.31 86 LEU A C 1
ATOM 690 O O . LEU A 1 86 ? 0.505 3.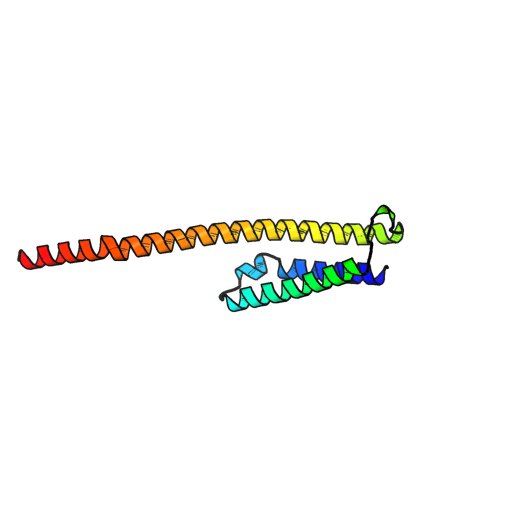561 6.056 1.00 80.31 86 LEU A O 1
ATOM 694 N N . MET A 1 87 ? 2.275 2.423 5.276 1.00 83.69 87 MET A N 1
ATOM 695 C CA . MET A 1 87 ? 2.155 1.298 6.210 1.00 83.69 87 MET A CA 1
ATOM 696 C C . MET A 1 87 ? 2.249 1.743 7.669 1.00 83.69 87 MET A C 1
ATOM 698 O O . MET A 1 87 ? 1.439 1.319 8.494 1.00 83.69 87 MET A O 1
ATOM 702 N N . ASN A 1 88 ? 3.171 2.656 7.984 1.00 84.56 88 ASN A N 1
ATOM 703 C CA . ASN A 1 88 ? 3.289 3.211 9.332 1.00 84.56 88 ASN A CA 1
ATOM 704 C C . ASN A 1 88 ? 2.000 3.918 9.778 1.00 84.56 88 ASN A C 1
ATOM 706 O O . ASN A 1 88 ? 1.562 3.737 10.915 1.00 84.56 88 ASN A O 1
ATOM 710 N N . ARG A 1 89 ? 1.359 4.676 8.880 1.00 80.69 89 ARG A N 1
ATOM 711 C CA . ARG A 1 89 ? 0.077 5.340 9.163 1.00 80.69 89 ARG A CA 1
ATOM 712 C C . ARG A 1 89 ? -1.082 4.365 9.311 1.00 80.69 89 ARG A C 1
ATOM 714 O O . ARG A 1 89 ? -1.937 4.568 10.168 1.00 80.69 89 ARG A O 1
ATOM 721 N N . ILE A 1 90 ? -1.120 3.305 8.505 1.00 82.38 90 ILE A N 1
ATOM 722 C CA . ILE A 1 90 ? -2.135 2.252 8.633 1.00 82.38 9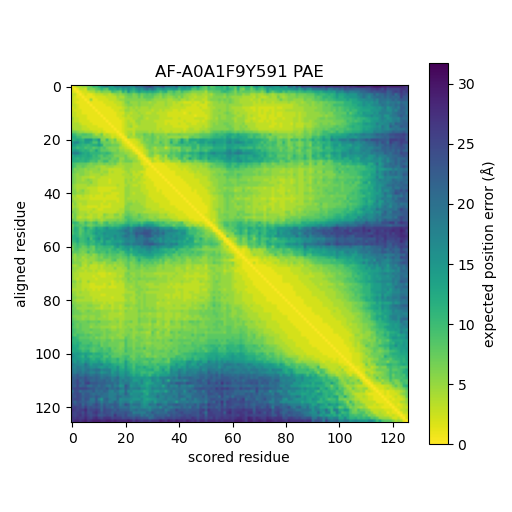0 ILE A CA 1
ATOM 723 C C . ILE A 1 90 ? -2.022 1.578 10.006 1.00 82.38 90 ILE A C 1
ATOM 725 O O . ILE A 1 90 ? -3.030 1.417 10.694 1.00 82.38 90 ILE A O 1
ATOM 729 N N . GLU A 1 91 ? -0.810 1.236 10.444 1.00 82.56 91 GLU A N 1
ATOM 730 C CA . GLU A 1 91 ? -0.584 0.633 11.764 1.00 82.56 91 GLU A CA 1
ATOM 731 C C . GLU A 1 91 ? -0.885 1.601 12.920 1.00 82.56 91 GLU A C 1
ATOM 733 O O . GLU A 1 91 ? -1.397 1.193 13.965 1.00 82.56 91 GLU A O 1
ATOM 738 N N . GLU A 1 92 ? -0.626 2.899 12.754 1.00 82.19 92 GLU A N 1
ATOM 739 C CA . GLU A 1 92 ? -1.074 3.930 13.696 1.00 82.19 92 GLU A CA 1
ATOM 740 C C . GLU A 1 92 ? -2.604 3.969 13.802 1.00 82.19 92 GLU A C 1
ATOM 742 O O . GLU A 1 92 ? -3.145 3.773 14.893 1.00 82.19 92 GLU A O 1
ATOM 747 N N . ARG A 1 93 ? -3.315 4.081 12.675 1.00 81.62 93 ARG A N 1
ATOM 748 C CA . ARG A 1 93 ? -4.782 4.136 12.670 1.00 81.62 93 ARG A CA 1
ATOM 749 C C . ARG A 1 93 ? -5.423 2.857 13.208 1.00 81.62 93 ARG A C 1
ATOM 751 O O . ARG A 1 93 ? -6.429 2.908 13.911 1.00 81.62 93 ARG A O 1
ATOM 758 N N . LYS A 1 94 ? -4.837 1.696 12.919 1.00 84.00 94 LYS A N 1
ATOM 759 C CA . LYS A 1 94 ? -5.272 0.406 13.470 1.00 84.00 94 LYS A CA 1
ATOM 760 C C . LYS A 1 94 ? -5.184 0.388 14.995 1.00 84.00 94 LYS A C 1
ATOM 762 O O . LYS A 1 94 ? -6.113 -0.090 15.643 1.00 84.00 94 LYS A O 1
ATOM 767 N N . ARG A 1 95 ? -4.101 0.919 15.576 1.00 88.06 95 ARG A N 1
ATOM 768 C CA . ARG A 1 95 ? -3.956 1.034 17.037 1.00 88.06 95 ARG A CA 1
ATOM 769 C C . ARG A 1 95 ? -5.021 1.947 17.640 1.00 88.06 95 ARG A C 1
ATOM 771 O O . ARG A 1 95 ? -5.624 1.566 18.639 1.00 88.06 95 ARG A O 1
ATOM 778 N N . GLU A 1 96 ? -5.304 3.085 17.011 1.00 82.94 96 GLU A N 1
ATOM 779 C CA . GLU A 1 96 ? -6.376 3.992 17.448 1.00 82.94 96 GLU A CA 1
ATOM 780 C C . GLU A 1 96 ? -7.747 3.307 17.439 1.00 82.94 96 GLU A C 1
ATOM 782 O O . GLU A 1 96 ? -8.456 3.337 18.441 1.00 82.94 96 GLU A O 1
ATOM 787 N N . ILE A 1 97 ? -8.101 2.622 16.345 1.00 84.38 97 ILE A N 1
ATOM 788 C CA . ILE A 1 97 ? -9.380 1.904 16.226 1.00 84.38 97 ILE A CA 1
ATOM 789 C C . ILE A 1 97 ? -9.503 0.821 17.303 1.00 84.38 97 ILE A C 1
ATOM 791 O O . ILE A 1 97 ? -10.567 0.660 17.903 1.00 84.38 97 ILE A O 1
ATOM 795 N N . LEU A 1 98 ? -8.431 0.069 17.567 1.00 87.69 98 LEU A N 1
ATOM 796 C CA . LEU A 1 98 ? -8.431 -0.952 18.615 1.00 87.69 98 LEU A CA 1
ATOM 797 C C . LEU A 1 98 ? -8.651 -0.344 20.005 1.00 87.69 98 LEU A C 1
ATOM 799 O O . LEU A 1 98 ? -9.402 -0.910 20.802 1.00 87.69 98 LEU A O 1
ATOM 803 N N . GLU A 1 99 ? -8.050 0.810 20.286 1.00 89.75 99 GLU A N 1
ATOM 804 C CA . GLU A 1 99 ? -8.241 1.518 21.551 1.00 89.75 99 GLU A CA 1
ATOM 805 C C . GLU A 1 99 ? -9.663 2.097 21.670 1.00 89.75 99 GLU A C 1
ATOM 807 O O . GLU A 1 99 ? -10.319 1.900 22.693 1.00 89.75 99 GLU A O 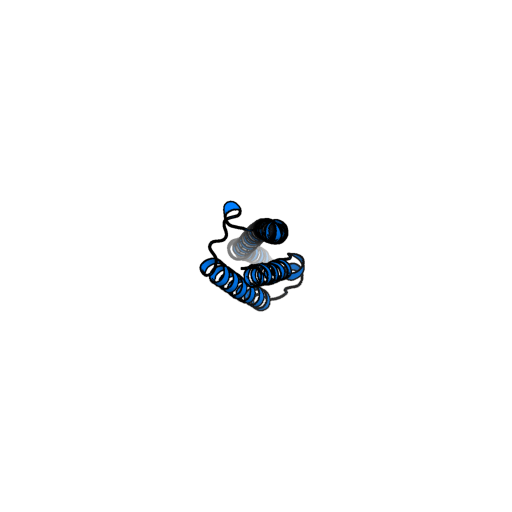1
ATOM 812 N N . GLU A 1 100 ? -10.210 2.697 20.607 1.00 87.94 100 GLU A N 1
ATOM 813 C CA . GLU A 1 100 ? -11.612 3.144 20.557 1.00 87.94 100 GLU A CA 1
ATOM 814 C C . GLU A 1 100 ? -12.586 1.979 20.817 1.00 87.94 100 GLU A C 1
ATOM 816 O O . GLU A 1 100 ? -13.549 2.103 21.584 1.00 87.94 100 GLU A O 1
ATOM 821 N N . LEU A 1 101 ? -12.342 0.817 20.200 1.00 87.44 101 LEU A N 1
ATOM 822 C CA . LEU A 1 101 ? -13.140 -0.389 20.418 1.00 87.44 101 LEU A CA 1
ATOM 823 C C . LEU A 1 101 ? -13.034 -0.875 21.864 1.00 87.44 101 LEU A C 1
ATOM 825 O O . LEU A 1 101 ? -14.057 -1.197 22.475 1.00 87.44 101 LEU A O 1
ATOM 829 N N . ARG A 1 102 ? -11.826 -0.887 22.436 1.00 88.38 102 ARG A N 1
ATOM 830 C CA . ARG A 1 102 ? -11.602 -1.257 23.836 1.00 88.38 102 ARG A CA 1
ATOM 831 C C . ARG A 1 102 ? -12.373 -0.337 24.780 1.00 88.38 102 ARG A C 1
ATOM 833 O O . ARG A 1 102 ? -13.097 -0.834 25.643 1.00 88.38 102 ARG A O 1
ATOM 840 N N . GLN A 1 103 ? -12.299 0.976 24.575 1.00 83.25 103 GLN A N 1
ATOM 841 C CA . GLN A 1 103 ? -13.040 1.965 25.362 1.00 83.25 103 GLN A CA 1
ATOM 842 C C . GLN A 1 103 ? -14.555 1.745 25.273 1.00 83.25 103 GLN A C 1
ATOM 844 O O . GLN A 1 103 ? -15.245 1.743 26.293 1.00 83.25 103 GLN A O 1
ATOM 849 N N . ARG A 1 104 ? -15.087 1.471 24.073 1.00 83.88 104 ARG A N 1
ATOM 850 C CA . ARG A 1 104 ? -16.513 1.149 23.884 1.00 83.88 104 ARG A CA 1
ATOM 851 C C . ARG A 1 104 ? -16.926 -0.133 24.608 1.00 83.88 104 ARG A C 1
ATOM 853 O O . ARG A 1 104 ? -18.030 -0.189 25.154 1.00 83.88 104 ARG A O 1
ATOM 860 N N . VAL A 1 105 ? -16.075 -1.159 24.618 1.00 83.44 105 VAL A N 1
ATOM 861 C CA . VAL A 1 105 ? -16.336 -2.415 25.339 1.00 83.44 105 VAL A CA 1
ATOM 862 C C . VAL A 1 105 ? -16.359 -2.181 26.847 1.00 83.44 105 VAL A C 1
ATOM 864 O O . VAL A 1 105 ? -17.314 -2.615 27.489 1.00 83.44 105 VAL A O 1
ATOM 867 N N . VAL A 1 106 ? -15.376 -1.462 27.400 1.00 78.56 106 VAL A N 1
ATOM 868 C CA . VAL A 1 106 ? -15.327 -1.098 28.829 1.00 78.56 106 VAL A CA 1
ATOM 869 C C . VAL A 1 106 ? -16.572 -0.300 29.218 1.00 78.56 106 VAL A C 1
ATOM 871 O O . VAL A 1 106 ? -17.273 -0.654 30.169 1.00 78.56 106 VAL A O 1
ATOM 874 N N . LEU A 1 107 ? -16.932 0.712 28.422 1.00 78.44 107 LEU A N 1
ATOM 875 C CA . LEU A 1 107 ? -18.137 1.507 28.648 1.00 78.44 107 LEU A CA 1
ATOM 876 C C . LEU A 1 107 ? -19.399 0.627 28.678 1.00 78.44 107 LEU A C 1
ATOM 878 O O . LEU A 1 107 ? -20.231 0.757 29.575 1.00 78.44 107 LEU A O 1
ATOM 882 N N . ARG A 1 108 ? -19.550 -0.288 27.710 1.00 77.62 108 ARG A N 1
ATOM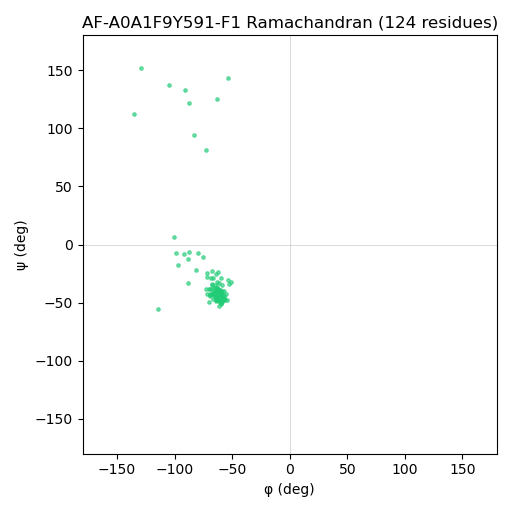 883 C CA . ARG A 1 108 ? -20.738 -1.150 27.604 1.00 77.62 108 ARG A CA 1
ATOM 884 C C . ARG A 1 108 ? -20.808 -2.248 28.658 1.00 77.62 108 ARG A C 1
ATOM 886 O O . ARG A 1 108 ? -21.912 -2.565 29.094 1.00 77.62 108 ARG A O 1
ATOM 893 N N . ARG A 1 109 ? -19.682 -2.859 29.026 1.00 74.75 109 ARG A N 1
ATOM 894 C CA . ARG A 1 109 ? -19.655 -4.015 29.936 1.00 74.75 109 ARG A CA 1
ATOM 895 C C . ARG A 1 109 ? -19.566 -3.627 31.402 1.00 74.75 109 ARG A C 1
ATOM 897 O O . ARG A 1 109 ? -20.134 -4.328 32.231 1.00 74.75 109 ARG A O 1
ATOM 904 N N . GLU A 1 110 ? -18.885 -2.535 31.720 1.00 74.00 110 GLU A N 1
ATOM 905 C CA . GLU A 1 110 ? -18.555 -2.197 33.106 1.00 74.00 110 GLU A CA 1
ATOM 906 C C . GLU A 1 110 ? -19.276 -0.922 33.540 1.00 74.00 110 GLU A C 1
ATOM 908 O O . GLU A 1 110 ? -20.062 -0.943 34.492 1.00 74.00 110 GLU A O 1
ATOM 913 N N . ALA A 1 111 ? -19.087 0.171 32.796 1.00 70.56 111 ALA A N 1
ATOM 914 C CA . ALA A 1 111 ? -19.598 1.478 33.198 1.00 70.56 111 ALA A CA 1
ATOM 915 C C . ALA A 1 111 ? -21.131 1.564 33.112 1.00 70.56 111 ALA A C 1
ATOM 917 O O . ALA A 1 111 ? -21.777 1.950 34.084 1.00 70.56 111 ALA A O 1
ATOM 918 N N . LEU A 1 112 ? -21.741 1.162 31.989 1.00 74.19 112 LEU A N 1
ATOM 919 C CA . LEU A 1 112 ? -23.193 1.260 31.793 1.00 74.19 112 LEU A CA 1
ATOM 920 C C . LEU A 1 112 ? -24.005 0.384 32.767 1.00 74.19 112 LEU A C 1
ATOM 922 O O . LEU A 1 112 ? -24.989 0.885 33.316 1.00 74.19 112 LEU A O 1
ATOM 926 N N . PRO A 1 113 ? -23.647 -0.888 33.033 1.00 75.12 113 PRO A N 1
ATOM 927 C CA . PRO A 1 113 ? -24.358 -1.692 34.025 1.00 75.12 113 PRO A CA 1
ATOM 928 C C . PRO A 1 113 ? -24.186 -1.164 35.451 1.00 75.12 113 PRO A C 1
ATOM 930 O O . PRO A 1 113 ? -25.159 -1.153 36.205 1.00 75.12 113 PRO A O 1
ATOM 933 N N . SER A 1 114 ? -22.985 -0.700 35.817 1.00 76.38 114 SER A N 1
ATOM 934 C CA . SER A 1 114 ? -22.731 -0.092 37.130 1.00 76.38 114 SER A CA 1
ATOM 935 C C . SER A 1 114 ? -23.552 1.188 37.316 1.00 76.38 114 SER A C 1
ATOM 937 O O . SER A 1 114 ? -24.268 1.331 38.306 1.00 76.38 114 SER A O 1
ATOM 939 N N . TYR A 1 115 ? -23.563 2.058 36.304 1.00 73.56 115 TYR A N 1
ATOM 940 C CA . TYR A 1 115 ? -24.359 3.282 36.293 1.00 73.56 115 TYR A CA 1
ATOM 941 C C . TYR A 1 115 ? -25.866 2.996 36.380 1.00 73.56 115 TYR A C 1
ATOM 943 O O . TYR A 1 115 ? -26.573 3.611 37.174 1.00 73.56 115 TYR A O 1
ATOM 951 N N . ARG A 1 116 ? -26.371 1.996 35.641 1.00 71.75 116 ARG A N 1
ATOM 952 C CA . ARG A 1 116 ? -27.770 1.550 35.762 1.00 71.75 116 ARG A CA 1
ATOM 953 C C . ARG A 1 116 ? -28.096 1.067 37.175 1.00 71.75 116 ARG A C 1
ATOM 955 O O . ARG A 1 116 ? -29.136 1.447 37.699 1.00 71.75 116 ARG A O 1
ATOM 962 N N . LYS A 1 117 ? -27.227 0.265 37.803 1.00 77.31 117 LYS A N 1
ATOM 963 C CA . LYS A 1 117 ? -27.424 -0.193 39.192 1.00 77.31 117 LYS A CA 1
ATOM 964 C C . LYS A 1 117 ? -27.490 0.978 40.174 1.00 77.31 117 LYS A C 1
ATOM 966 O O . LYS A 1 117 ? -28.369 0.986 41.027 1.00 77.31 117 LYS A O 1
ATOM 971 N N . GLN A 1 118 ? -26.608 1.966 40.030 1.00 74.69 118 GLN A N 1
ATOM 972 C CA . GLN A 1 118 ? -26.606 3.169 40.869 1.00 74.69 118 GLN A CA 1
ATOM 973 C C . GLN A 1 118 ? -27.896 3.986 40.700 1.00 74.69 118 GLN A C 1
ATOM 975 O O . GLN A 1 118 ? -28.501 4.380 41.692 1.00 74.69 118 GLN A O 1
ATOM 980 N N . MET A 1 119 ? -28.367 4.166 39.462 1.00 76.19 119 MET A N 1
ATOM 981 C CA . MET A 1 119 ? -29.639 4.842 39.178 1.00 76.19 119 MET A CA 1
ATOM 982 C C . MET A 1 119 ? -30.845 4.109 39.780 1.00 76.19 119 MET A C 1
ATOM 984 O O . MET A 1 119 ? -31.704 4.749 40.378 1.00 76.19 119 MET A O 1
ATOM 988 N N . TYR A 1 120 ? -30.906 2.777 39.666 1.00 75.94 120 TYR A N 1
ATOM 989 C CA . TYR A 1 120 ? -31.970 1.983 40.294 1.00 75.94 120 TYR A CA 1
ATOM 990 C C . TYR A 1 120 ? -31.943 2.076 41.823 1.00 75.94 120 TY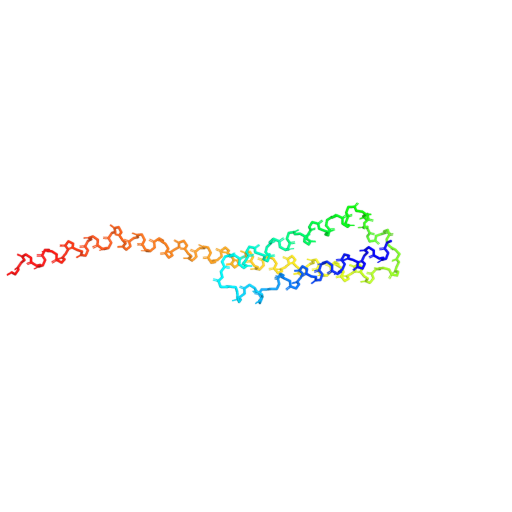R A C 1
ATOM 992 O O . TYR A 1 120 ? -32.995 2.222 42.435 1.00 75.94 120 TYR A O 1
ATOM 1000 N N . ALA A 1 121 ? -30.757 2.018 42.435 1.00 72.88 121 ALA A N 1
ATOM 1001 C CA . ALA A 1 121 ? -30.611 2.150 43.883 1.00 72.88 121 ALA A CA 1
ATOM 1002 C C . ALA A 1 121 ? -31.086 3.525 44.381 1.00 72.88 121 ALA A C 1
ATOM 1004 O O . ALA A 1 121 ? -31.782 3.605 45.387 1.00 72.88 121 ALA A O 1
ATOM 1005 N N . LEU A 1 122 ? -30.764 4.595 43.648 1.00 70.25 122 LEU A N 1
ATOM 1006 C CA . LEU A 1 122 ? -31.252 5.941 43.952 1.00 70.25 122 LEU A CA 1
ATOM 1007 C C . LEU A 1 122 ? -32.771 6.052 43.774 1.00 70.25 122 LEU A C 1
ATOM 1009 O O . LEU A 1 122 ? -33.430 6.636 44.621 1.00 70.25 122 LEU A O 1
ATOM 1013 N N . ALA A 1 123 ? -33.340 5.461 42.722 1.00 68.25 123 ALA A N 1
ATOM 1014 C CA . ALA A 1 123 ? -34.782 5.499 42.468 1.00 68.25 123 ALA A CA 1
ATOM 1015 C C . ALA A 1 123 ? -35.624 4.715 43.493 1.00 68.25 123 ALA A C 1
ATOM 1017 O O . ALA A 1 123 ? -36.807 4.992 43.621 1.00 68.25 123 ALA A O 1
ATOM 1018 N N . GLN A 1 124 ? -35.041 3.740 44.198 1.00 62.53 124 GLN A N 1
ATOM 1019 C CA . GLN A 1 124 ? -35.705 2.992 45.279 1.00 62.53 124 GLN A CA 1
ATOM 1020 C C . GLN A 1 124 ? -35.557 3.651 46.659 1.00 62.53 124 GLN A C 1
ATOM 1022 O O . GLN A 1 124 ? -36.203 3.218 47.611 1.00 62.53 124 GLN A O 1
ATOM 1027 N N . ALA A 1 125 ? -34.675 4.644 46.789 1.00 59.09 125 ALA A N 1
ATOM 1028 C CA . ALA A 1 125 ? -34.424 5.358 48.040 1.00 59.09 125 ALA A CA 1
ATOM 1029 C C . ALA A 1 125 ? -35.368 6.558 48.260 1.00 59.09 125 ALA A C 1
ATOM 1031 O O . ALA A 1 125 ? -35.339 7.158 49.335 1.00 59.09 125 ALA A O 1
ATOM 1032 N N . TYR A 1 126 ? -36.184 6.890 47.257 1.00 50.44 126 TYR A N 1
ATOM 1033 C CA . TYR A 1 126 ? -37.226 7.919 47.272 1.00 50.44 126 TYR A CA 1
ATOM 1034 C C . TYR A 1 126 ? -38.593 7.278 47.031 1.00 50.44 126 TYR A C 1
ATOM 1036 O O . TYR A 1 126 ? -39.587 7.853 47.524 1.00 50.44 126 TYR A O 1
#

Foldseek 3Di:
DVVLLVVLLVLLVVLLVLLPVVVVVPDPDPVSVVVSVVVNVVSVVVNVVSVVVDPDDPVPDDPVCNVSVVSSVVSVVSSVVSVVVVVVVVVVVVVVVVVVVVVVCCCVPPVVVVVVVVVVVVVVVD

Secondary structure (DSSP, 8-state):
-HHHHHHHHHHHHHHHHHH-HHHHHT--SHHHHHHHHHHHHHHHHHHHHHHHT----GGGS-GGGHHHHHHHHHHHHHHHHHHHHHHHHHHHHHHHHHHHHHHHHHIIIIIHHHHHHHHHHHHT--

Solvent-accessible surface area (backbone atoms only — not comparable to full-atom values): 7113 Å² total; per-residue (Å²): 109,72,70,57,55,52,48,47,40,51,45,49,51,50,48,42,64,71,57,36,64,75,59,62,74,73,53,89,46,71,65,60,50,49,51,53,51,52,55,44,51,54,44,50,55,51,45,51,52,56,45,73,77,40,92,83,44,82,90,75,51,59,77,89,47,49,63,61,49,52,52,39,54,49,46,53,53,52,39,55,53,44,50,53,55,50,50,54,49,52,56,50,52,50,52,51,52,53,49,56,51,49,52,52,49,47,41,62,70,51,50,49,55,52,50,50,52,54,52,52,56,55,65,72,75,110

Sequence (126 aa):
MEPLLGRLIAVYSEVRRISEWKVFQNLETLDQINEILNRRTVLIEEADGLLGETQLSLESLPPSLHGKYRVLSGLIQDITRQDTLLMNRIEERKREILEELRQRVVLRREALPSYRKQMYALAQAY

Nearest PDB structures (foldseek):
  6ixg-assembly2_B  TM=2.422E-01  e=8.499E+00  Homo sapiens

pLDDT: mean 79.51, std 8.12, range [50.44, 89.75]

Mean predicted aligned error: 9.58 Å